Protein AF-A0A7W9ZMX3-F1 (afdb_monomer_lite)

pLDDT: mean 88.96, std 13.06, range [39.06, 98.19]

InterPro domains:
  IPR036165 YefM-like superfamily [SSF143120] (6-44)

Structure (mmCIF, N/CA/C/O backbone):
data_AF-A0A7W9ZMX3-F1
#
_entry.id   AF-A0A7W9ZMX3-F1
#
loop_
_atom_site.group_PDB
_atom_site.id
_atom_site.type_symbol
_atom_site.labe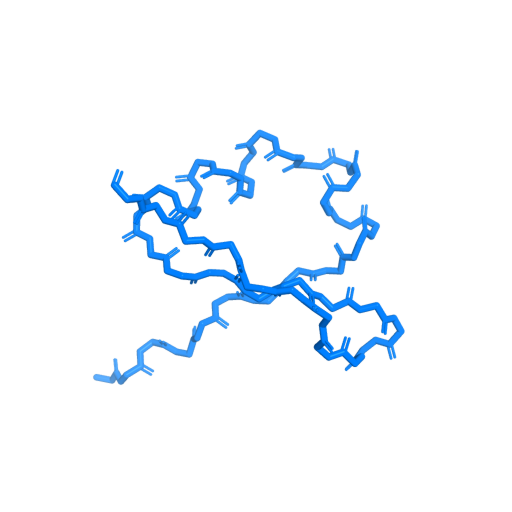l_atom_id
_atom_site.label_alt_id
_atom_site.label_comp_id
_atom_site.label_asym_id
_atom_site.label_entity_id
_atom_site.label_seq_id
_atom_site.pdbx_PDB_ins_code
_atom_site.Cartn_x
_atom_site.Cartn_y
_atom_site.Cartn_z
_atom_site.occupancy
_atom_site.B_iso_or_equiv
_atom_site.auth_seq_id
_atom_site.auth_comp_id
_atom_site.auth_asym_id
_atom_site.auth_atom_id
_atom_site.pdbx_PDB_model_num
ATOM 1 N N . MET A 1 1 ? 10.313 -23.006 6.997 1.00 39.06 1 MET A N 1
ATOM 2 C CA . MET A 1 1 ? 9.695 -21.993 7.886 1.00 39.06 1 MET A CA 1
ATOM 3 C C . MET A 1 1 ? 8.837 -21.079 7.030 1.00 39.06 1 MET A C 1
ATOM 5 O O . MET A 1 1 ? 9.384 -20.458 6.127 1.00 39.06 1 MET A O 1
ATOM 9 N N . SER A 1 2 ? 7.516 -21.043 7.241 1.00 46.03 2 SER A N 1
ATOM 10 C CA . SER A 1 2 ? 6.643 -20.111 6.517 1.00 46.03 2 SER A CA 1
ATOM 11 C C . SER A 1 2 ? 7.051 -18.693 6.899 1.00 46.03 2 SER A C 1
ATOM 13 O O . SER A 1 2 ? 6.901 -18.289 8.052 1.00 46.03 2 SER A O 1
ATOM 15 N N . ARG A 1 3 ? 7.655 -17.964 5.963 1.00 60.50 3 ARG A N 1
ATOM 16 C CA . ARG A 1 3 ? 8.074 -16.584 6.191 1.00 60.50 3 ARG A CA 1
ATOM 17 C C . ARG A 1 3 ? 6.798 -15.771 6.399 1.00 60.50 3 ARG A C 1
ATOM 19 O O . ARG A 1 3 ? 5.999 -15.651 5.475 1.00 60.50 3 ARG A O 1
ATOM 26 N N . SER A 1 4 ? 6.570 -15.289 7.617 1.00 62.88 4 SER A N 1
ATOM 27 C CA . SER A 1 4 ? 5.442 -14.407 7.916 1.00 62.88 4 SER A CA 1
ATOM 28 C C . SER A 1 4 ? 5.468 -13.225 6.936 1.00 62.88 4 SER A C 1
ATOM 30 O O . SER A 1 4 ? 6.559 -12.690 6.699 1.00 62.88 4 SER A O 1
ATOM 32 N N . PRO A 1 5 ? 4.327 -12.812 6.353 1.00 70.38 5 PRO A N 1
ATOM 33 C CA . PRO A 1 5 ? 4.292 -11.667 5.451 1.00 70.38 5 PRO A CA 1
ATOM 34 C C . PRO A 1 5 ? 4.892 -10.445 6.146 1.00 70.38 5 PRO A C 1
ATOM 36 O O . PRO A 1 5 ? 4.488 -10.093 7.262 1.00 70.38 5 PRO A O 1
ATOM 39 N N . ARG A 1 6 ? 5.881 -9.804 5.512 1.0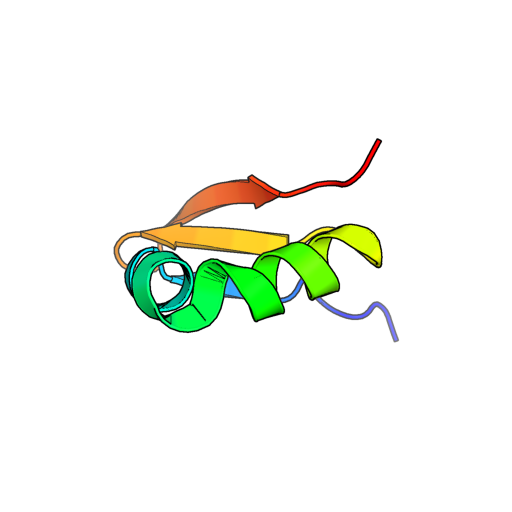0 87.44 6 ARG A N 1
ATOM 40 C CA . ARG A 1 6 ? 6.463 -8.573 6.058 1.00 87.44 6 ARG A CA 1
ATOM 41 C C . ARG A 1 6 ? 5.363 -7.526 6.170 1.00 87.44 6 ARG A C 1
ATOM 43 O O . ARG A 1 6 ? 4.541 -7.382 5.268 1.00 87.44 6 ARG A O 1
ATOM 50 N N . SER A 1 7 ? 5.341 -6.836 7.304 1.00 93.56 7 SER A N 1
ATOM 51 C CA . SER A 1 7 ? 4.342 -5.820 7.613 1.00 93.56 7 SER A CA 1
ATOM 52 C C . SER A 1 7 ? 5.017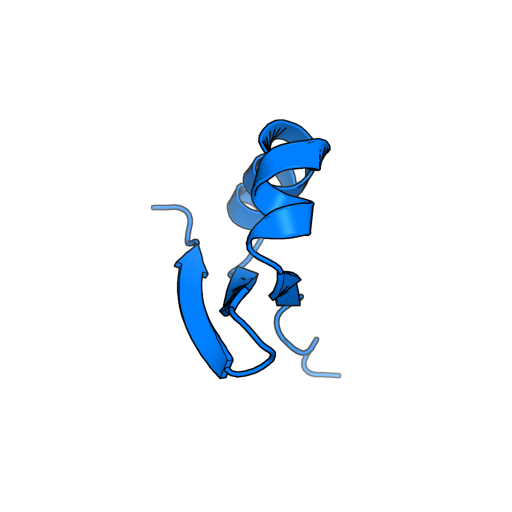 -4.465 7.769 1.00 93.56 7 SER A C 1
ATOM 54 O O . SER A 1 7 ? 6.022 -4.359 8.468 1.00 93.56 7 SER A O 1
ATOM 56 N N . TYR A 1 8 ? 4.448 -3.436 7.151 1.00 95.50 8 TYR A N 1
ATOM 57 C CA . TYR A 1 8 ? 4.905 -2.051 7.256 1.00 95.50 8 TYR A CA 1
ATOM 58 C C . TYR A 1 8 ? 3.756 -1.166 7.726 1.00 95.50 8 TYR A C 1
ATOM 60 O O . TYR A 1 8 ? 2.587 -1.468 7.483 1.00 95.50 8 TYR A O 1
ATOM 68 N N . SER A 1 9 ? 4.051 -0.068 8.413 1.00 96.06 9 SER A N 1
ATOM 69 C CA . SER A 1 9 ? 3.025 0.931 8.714 1.00 96.06 9 SER A CA 1
ATOM 70 C C . SER A 1 9 ? 2.753 1.823 7.497 1.00 96.06 9 SER A C 1
ATOM 72 O O . SER A 1 9 ? 3.592 1.961 6.606 1.00 96.06 9 SER A O 1
ATOM 74 N N . THR A 1 10 ? 1.621 2.528 7.483 1.00 95.69 10 THR A N 1
ATOM 75 C CA . THR A 1 10 ? 1.370 3.606 6.508 1.00 95.69 10 THR A CA 1
ATOM 76 C C . THR A 1 10 ? 2.455 4.686 6.540 1.00 95.69 10 THR A C 1
ATOM 78 O O . THR A 1 10 ? 2.752 5.294 5.515 1.00 95.69 10 THR A O 1
ATOM 81 N N . SER A 1 11 ? 3.080 4.916 7.701 1.00 96.44 11 SER A N 1
ATOM 82 C CA . SER A 1 11 ? 4.187 5.868 7.826 1.00 96.44 11 SER A CA 1
ATOM 83 C C . SER A 1 11 ? 5.491 5.347 7.214 1.00 96.44 11 SER A C 1
ATOM 85 O O . SER A 1 11 ? 6.263 6.129 6.667 1.00 96.44 11 SER A O 1
ATOM 87 N N . ASP A 1 12 ? 5.727 4.034 7.238 1.00 96.31 12 ASP A N 1
ATOM 88 C CA . ASP A 1 12 ? 6.857 3.420 6.533 1.00 96.31 12 ASP A CA 1
ATOM 89 C C . ASP A 1 12 ? 6.629 3.452 5.030 1.00 96.31 12 ASP A C 1
ATOM 91 O O . ASP A 1 12 ? 7.526 3.857 4.297 1.00 96.31 12 ASP A O 1
ATOM 95 N N . LEU A 1 13 ? 5.409 3.132 4.585 1.00 95.25 13 LEU A N 1
ATOM 96 C CA . LEU A 1 13 ? 5.020 3.236 3.181 1.00 95.25 13 LE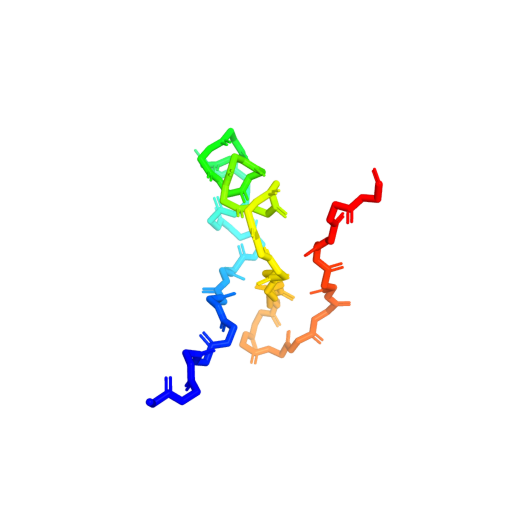U A CA 1
ATOM 97 C C . LEU A 1 13 ? 5.251 4.650 2.640 1.00 95.25 13 LEU A C 1
ATOM 99 O O . LEU A 1 13 ? 5.828 4.802 1.572 1.00 95.25 13 LEU A O 1
ATOM 103 N N . SER A 1 14 ? 4.878 5.686 3.395 1.00 95.81 14 SER A N 1
ATOM 104 C CA . SER A 1 14 ? 5.106 7.077 2.986 1.00 95.81 14 SER A CA 1
ATOM 105 C C . SER A 1 14 ? 6.588 7.451 2.885 1.00 95.81 14 SER A C 1
ATOM 107 O O . SER A 1 14 ? 6.930 8.320 2.090 1.00 95.81 14 SER A O 1
ATOM 109 N N . ARG A 1 15 ? 7.457 6.852 3.708 1.00 98.19 15 ARG A N 1
ATOM 110 C CA . ARG A 1 15 ? 8.888 7.201 3.784 1.00 98.19 15 ARG A CA 1
ATOM 111 C C . ARG A 1 15 ? 9.771 6.353 2.871 1.00 98.19 15 ARG A C 1
ATOM 113 O O . ARG A 1 15 ? 10.851 6.795 2.504 1.00 98.19 15 ARG A O 1
ATOM 120 N N . LYS A 1 16 ? 9.344 5.127 2.567 1.00 97.00 16 LYS A N 1
ATOM 121 C CA . LYS A 1 16 ? 10.145 4.078 1.917 1.00 97.00 16 LYS A CA 1
ATOM 122 C C . LYS A 1 16 ? 9.338 3.334 0.851 1.00 97.00 16 LYS A C 1
ATOM 124 O O . LYS A 1 16 ? 9.480 2.123 0.694 1.00 97.00 16 LYS A O 1
ATOM 129 N N . SER A 1 17 ? 8.449 4.040 0.150 1.00 95.31 17 SER A N 1
ATOM 130 C CA . SER A 1 17 ? 7.534 3.439 -0.830 1.00 95.31 17 SER A CA 1
ATOM 131 C C . SER A 1 17 ? 8.273 2.604 -1.876 1.00 95.31 17 SER A C 1
ATOM 133 O O . SER A 1 17 ? 7.841 1.492 -2.154 1.00 95.31 17 SER A O 1
ATOM 135 N N . GLY A 1 18 ? 9.411 3.086 -2.387 1.00 97.25 18 GLY A N 1
ATOM 136 C CA . GLY A 1 18 ? 10.233 2.362 -3.361 1.00 97.25 18 GLY A CA 1
ATOM 137 C C . GLY A 1 18 ? 10.691 0.988 -2.864 1.00 97.25 18 GLY A C 1
ATOM 138 O O . GLY A 1 18 ? 10.426 -0.016 -3.522 1.00 97.25 18 GLY A O 1
ATOM 139 N N . ASP A 1 19 ? 11.300 0.926 -1.677 1.00 96.12 19 ASP A N 1
ATOM 140 C CA . ASP A 1 19 ? 11.784 -0.332 -1.089 1.00 96.12 19 ASP A CA 1
ATOM 141 C C . ASP A 1 19 ? 10.635 -1.305 -0.793 1.00 96.12 19 ASP A C 1
ATOM 143 O O . ASP A 1 19 ? 10.744 -2.508 -1.025 1.00 96.12 19 ASP A O 1
ATOM 147 N N . ILE A 1 20 ? 9.516 -0.782 -0.286 1.00 95.62 20 ILE A N 1
ATOM 148 C CA . ILE A 1 20 ? 8.346 -1.586 0.087 1.00 95.62 20 ILE A CA 1
ATOM 149 C C . ILE A 1 20 ? 7.644 -2.141 -1.157 1.00 95.62 20 ILE A C 1
ATOM 151 O O . ILE A 1 20 ? 7.220 -3.295 -1.149 1.00 95.62 20 ILE A O 1
ATOM 155 N N . ILE A 1 21 ? 7.553 -1.359 -2.237 1.00 94.81 21 ILE A N 1
ATOM 156 C CA . ILE A 1 21 ? 7.028 -1.828 -3.524 1.00 94.81 21 ILE A CA 1
ATOM 157 C C . ILE A 1 21 ? 7.977 -2.866 -4.127 1.00 94.81 21 ILE A C 1
ATOM 159 O O . ILE A 1 21 ? 7.519 -3.926 -4.539 1.00 94.81 21 ILE A O 1
ATOM 163 N N . ALA A 1 22 ? 9.290 -2.615 -4.127 1.00 95.56 22 ALA A N 1
ATOM 164 C CA . ALA A 1 22 ? 10.277 -3.573 -4.626 1.00 95.56 22 ALA A CA 1
ATOM 165 C C . ALA A 1 22 ? 10.218 -4.915 -3.878 1.00 95.56 22 ALA A C 1
ATOM 167 O O . ALA A 1 22 ? 10.413 -5.974 -4.475 1.00 95.56 22 ALA A O 1
ATOM 168 N N . GLU A 1 23 ? 9.913 -4.888 -2.581 1.00 94.06 23 GLU A N 1
ATOM 169 C CA . GLU A 1 23 ? 9.652 -6.096 -1.805 1.00 94.06 23 GLU A CA 1
ATOM 170 C C . GLU A 1 23 ? 8.320 -6.757 -2.190 1.00 94.06 23 GLU A C 1
ATOM 172 O O . GLU A 1 23 ? 8.269 -7.975 -2.372 1.00 94.06 23 GLU A O 1
ATOM 177 N N . ALA A 1 24 ? 7.259 -5.965 -2.379 1.00 93.88 24 ALA A N 1
ATOM 178 C CA . ALA A 1 24 ? 5.947 -6.452 -2.804 1.00 93.88 24 ALA A CA 1
ATOM 179 C C . ALA A 1 24 ? 5.968 -7.141 -4.182 1.00 93.88 24 ALA A C 1
ATOM 181 O O . ALA A 1 24 ? 5.166 -8.040 -4.430 1.00 93.88 24 ALA A O 1
ATOM 182 N N . LEU A 1 25 ? 6.921 -6.777 -5.053 1.00 94.31 25 LEU A N 1
ATOM 183 C CA . LEU A 1 25 ? 7.179 -7.470 -6.322 1.00 94.31 25 LEU A CA 1
ATOM 184 C C . LEU A 1 25 ? 7.635 -8.924 -6.136 1.00 94.31 25 LEU A C 1
ATOM 186 O O . LEU A 1 25 ? 7.437 -9.746 -7.029 1.00 94.31 25 LEU A O 1
ATOM 190 N N . ARG A 1 26 ? 8.251 -9.249 -4.992 1.00 92.44 26 ARG A N 1
ATOM 191 C CA . ARG A 1 26 ? 8.789 -10.585 -4.688 1.00 92.44 26 ARG A CA 1
ATOM 192 C C . ARG A 1 26 ? 7.821 -11.439 -3.882 1.00 92.44 26 ARG A C 1
ATOM 194 O O . ARG A 1 26 ? 7.828 -12.658 -4.027 1.00 92.44 26 ARG A O 1
ATOM 201 N N . HIS A 1 27 ? 7.044 -10.829 -2.991 1.00 92.25 27 HIS A N 1
ATOM 202 C CA . HIS A 1 27 ? 6.060 -11.528 -2.167 1.00 92.25 27 HIS A CA 1
ATOM 203 C C . HIS A 1 27 ? 5.008 -10.573 -1.589 1.00 92.25 27 HIS A C 1
ATOM 205 O O . HIS A 1 27 ? 5.273 -9.382 -1.460 1.00 92.25 27 HIS A O 1
ATOM 211 N N . PRO A 1 28 ? 3.854 -11.087 -1.126 1.00 93.94 28 PRO A N 1
ATOM 212 C CA . PRO A 1 28 ? 2.857 -10.289 -0.422 1.00 93.94 28 PRO A CA 1
ATOM 213 C C . PRO A 1 28 ? 3.422 -9.502 0.765 1.00 93.94 28 PRO A C 1
ATOM 215 O O . PRO A 1 28 ? 4.245 -10.008 1.537 1.00 93.94 28 PRO A O 1
ATOM 218 N N . VAL A 1 29 ? 2.935 -8.276 0.937 1.00 95.00 29 VAL A N 1
ATOM 219 C CA . VAL A 1 29 ? 3.314 -7.370 2.026 1.00 95.00 29 VAL A CA 1
ATOM 220 C C . VAL A 1 29 ? 2.059 -6.790 2.673 1.00 95.00 29 VAL A C 1
ATOM 222 O O . VAL A 1 29 ? 1.146 -6.352 1.982 1.00 95.00 29 VAL A O 1
ATOM 225 N N . ILE A 1 30 ? 2.004 -6.749 4.004 1.00 96.06 30 ILE A N 1
ATOM 226 C CA . ILE A 1 30 ? 0.875 -6.172 4.748 1.00 96.06 30 ILE A CA 1
ATOM 227 C C . ILE A 1 30 ? 1.179 -4.711 5.076 1.00 96.06 30 ILE A C 1
ATOM 229 O O . ILE A 1 30 ? 2.226 -4.393 5.637 1.00 96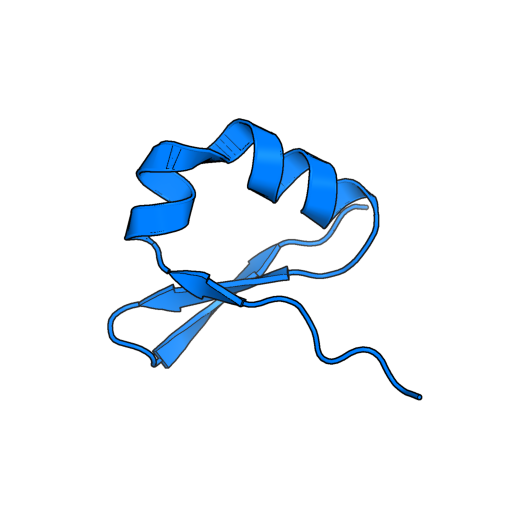.06 30 ILE A O 1
ATOM 233 N N . ILE A 1 31 ? 0.237 -3.814 4.800 1.00 96.19 31 ILE A N 1
ATOM 234 C CA . ILE A 1 31 ? 0.279 -2.436 5.284 1.00 96.19 31 ILE A CA 1
ATOM 235 C C . ILE A 1 31 ? -0.698 -2.291 6.443 1.00 96.19 31 ILE A C 1
ATOM 237 O O . ILE A 1 31 ? -1.894 -2.584 6.339 1.00 96.19 31 ILE A O 1
ATOM 241 N N . THR A 1 32 ? -0.173 -1.815 7.563 1.00 96.56 32 THR A N 1
ATOM 242 C CA . THR A 1 32 ? -0.914 -1.572 8.794 1.00 96.56 32 THR A CA 1
ATOM 243 C C . THR A 1 32 ? -1.105 -0.079 9.028 1.00 96.56 32 THR A C 1
ATOM 245 O O . THR A 1 32 ? -0.284 0.751 8.644 1.00 96.56 32 THR A O 1
ATOM 248 N N . GLN A 1 33 ? -2.182 0.277 9.715 1.00 95.25 33 GLN A N 1
ATOM 249 C CA . GLN A 1 33 ? -2.422 1.623 10.219 1.00 95.25 33 GLN A CA 1
ATOM 250 C C . GLN A 1 33 ? -2.793 1.511 11.692 1.00 95.25 33 GLN A C 1
ATOM 252 O O . GLN A 1 33 ? -3.714 0.772 12.037 1.00 95.25 33 GLN A O 1
ATOM 257 N N . ARG A 1 34 ? -2.072 2.219 12.573 1.00 91.81 34 ARG A N 1
ATOM 258 C CA . ARG A 1 34 ? -2.230 2.077 14.036 1.00 91.81 34 ARG A CA 1
ATOM 259 C C . ARG A 1 34 ? -2.190 0.596 14.471 1.00 91.81 34 ARG A C 1
ATOM 261 O O . ARG A 1 34 ? -3.049 0.146 15.221 1.00 91.81 34 ARG A O 1
ATOM 268 N N . ASN A 1 35 ? -1.238 -0.168 13.922 1.00 83.62 35 ASN A N 1
ATOM 269 C CA . ASN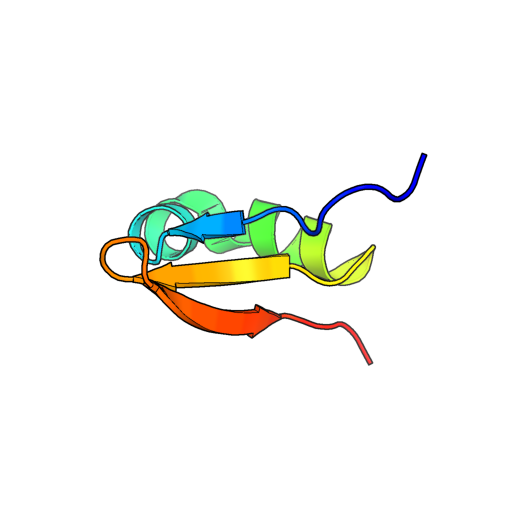 A 1 35 ? -1.055 -1.617 14.114 1.00 83.62 35 ASN A CA 1
ATOM 270 C C . ASN A 1 35 ? -2.227 -2.521 13.686 1.00 83.62 35 ASN A C 1
ATOM 272 O O . ASN A 1 35 ? -2.184 -3.725 13.920 1.00 83.62 35 ASN A O 1
ATOM 276 N N . LYS A 1 36 ? -3.255 -1.984 13.019 1.00 91.44 36 LYS A N 1
ATOM 277 C CA . LYS A 1 36 ? -4.336 -2.780 12.427 1.00 91.44 36 LYS A CA 1
ATOM 278 C C . LYS A 1 36 ? -4.067 -3.003 10.935 1.00 91.44 36 LYS A C 1
ATOM 280 O O . LYS A 1 36 ? -3.770 -2.022 10.247 1.00 91.44 36 LYS A O 1
ATOM 285 N N . PRO A 1 37 ? -4.164 -4.238 10.411 1.00 87.81 37 PRO A N 1
ATOM 286 C CA . PRO A 1 37 ? -4.049 -4.495 8.977 1.00 87.81 37 PRO A CA 1
ATOM 287 C C . PRO A 1 37 ? -5.079 -3.678 8.194 1.00 87.81 37 PRO A C 1
ATOM 289 O O . PRO A 1 37 ? -6.246 -3.603 8.582 1.00 87.81 37 PRO A O 1
ATOM 292 N N . ARG A 1 38 ? -4.647 -3.041 7.106 1.00 89.38 38 ARG A N 1
ATOM 293 C CA . ARG A 1 38 ? -5.522 -2.231 6.247 1.00 89.38 38 ARG A CA 1
ATOM 294 C C . ARG A 1 38 ? -5.488 -2.669 4.798 1.00 89.38 38 ARG A C 1
ATOM 296 O O . ARG A 1 38 ? -6.530 -2.665 4.157 1.00 89.38 38 ARG A O 1
ATOM 303 N N . LEU A 1 39 ? -4.305 -3.000 4.294 1.00 90.75 39 LEU A N 1
ATOM 304 C CA . LEU A 1 39 ? -4.084 -3.332 2.892 1.00 90.75 39 LEU A CA 1
ATOM 305 C C . LEU A 1 39 ? -3.063 -4.463 2.796 1.00 90.75 39 LEU A C 1
ATOM 307 O O . LEU A 1 39 ? -2.191 -4.590 3.655 1.00 90.75 39 LEU A O 1
ATOM 311 N N . VAL A 1 40 ? -3.152 -5.249 1.729 1.00 92.62 40 VAL A N 1
ATOM 312 C CA . VAL A 1 40 ? -2.102 -6.184 1.324 1.00 92.62 40 VAL A CA 1
ATOM 313 C C . VAL A 1 40 ? -1.644 -5.759 -0.065 1.00 92.62 40 VAL A C 1
ATOM 315 O O . VAL A 1 40 ? -2.469 -5.648 -0.968 1.00 92.62 40 VAL A O 1
ATOM 318 N N . LEU A 1 41 ? -0.352 -5.472 -0.219 1.00 92.00 41 LEU A N 1
ATOM 319 C CA . LEU A 1 41 ? 0.272 -5.248 -1.520 1.00 92.00 41 LEU A CA 1
ATOM 320 C C . LEU A 1 41 ? 0.726 -6.591 -2.089 1.00 92.00 41 LEU A C 1
ATOM 322 O O . LEU A 1 41 ? 1.378 -7.378 -1.399 1.00 92.00 41 LEU A O 1
ATOM 326 N N . LEU A 1 42 ? 0.367 -6.825 -3.347 1.00 90.19 42 LEU A N 1
ATOM 327 C CA . LEU A 1 42 ? 0.613 -8.043 -4.109 1.00 90.19 42 LEU A CA 1
ATOM 328 C C . LEU A 1 42 ? 1.070 -7.627 -5.509 1.00 90.19 42 LEU A C 1
ATOM 330 O O . LEU A 1 42 ? 0.600 -6.612 -6.023 1.00 90.19 42 LEU A O 1
ATOM 334 N N . ASN A 1 43 ? 1.947 -8.414 -6.119 1.00 84.69 43 ASN A N 1
ATOM 335 C CA . ASN A 1 43 ? 2.285 -8.289 -7.532 1.00 84.69 43 ASN A CA 1
ATOM 336 C C . ASN A 1 43 ? 1.446 -9.274 -8.357 1.00 84.69 43 ASN A C 1
ATOM 338 O O . ASN A 1 43 ? 1.207 -10.390 -7.887 1.00 84.69 43 ASN A O 1
ATOM 342 N N . ILE A 1 44 ? 1.008 -8.855 -9.545 1.00 79.06 44 ILE A N 1
ATOM 343 C CA . ILE A 1 44 ? 0.206 -9.642 -10.499 1.00 79.06 44 ILE A CA 1
ATOM 344 C C . ILE A 1 44 ? 0.937 -9.793 -11.825 1.00 79.06 44 ILE A C 1
ATOM 346 O O . ILE A 1 44 ? 1.622 -8.828 -12.228 1.00 79.06 44 ILE A O 1
#

Foldseek 3Di:
DPDDAAEDEPVCCVVPVPVQVVVQCVHKHFYDYPNHTDDIRHDD

Radius of gyration: 9.99 Å; chains: 1; bounding box: 17×29×25 Å

Sequence (44 aa):
MSRSPRSYSTSDLSRKSGDIIAEALRHPVIITQRNKPRLVLLNI

Secondary structure (DSSP, 8-state):
---PPEEEEHHHHHHSHHHHHHHHTTS-EEEEETTEEEEEE---

Organism: Rhizobium leguminosarum (NCBI:txid384)